Protein AF-A0A520ID93-F1 (afdb_monomer_lite)

pLDDT: mean 82.78, std 15.01, range [43.03, 97.5]

Secondary structure (DSSP, 8-state):
--PPP----PPPPHHHHHHHHHT-SS--EEE-TTS-EEEE-HHHHHHHT-S----

Foldseek 3Di:
DDDPDDDPPPDQDPVNVLVVLQPDCDKDFDADPVGHTPDIHPNNCVVVVHDGDDD

Sequence (55 aa):
MTKPAKKPLHAPTLHHLEQLMDGLLEGVILMDPTGIILSANPAALKMHGVATLED

Radius of gyration: 16.83 Å; chains: 1; bounding box: 33×51×24 Å

Structure (mmCIF, N/CA/C/O backbone):
data_AF-A0A520ID93-F1
#
_entry.id   AF-A0A520ID93-F1
#
loop_
_atom_site.group_PDB
_atom_site.id
_atom_site.type_symbol
_atom_site.label_atom_id
_atom_site.label_alt_id
_atom_site.label_comp_id
_atom_site.label_asym_id
_atom_site.label_entity_id
_atom_site.label_seq_id
_atom_site.pdbx_PDB_ins_code
_atom_site.Cartn_x
_atom_site.Cartn_y
_atom_site.Cartn_z
_atom_site.occupancy
_atom_site.B_iso_or_equiv
_atom_site.auth_seq_id
_atom_site.auth_comp_id
_atom_site.auth_asym_id
_atom_site.auth_atom_id
_atom_site.pdbx_PDB_model_num
ATOM 1 N N . MET A 1 1 ? 22.270 40.676 14.894 1.00 45.00 1 MET A N 1
ATOM 2 C CA . MET A 1 1 ? 21.930 39.250 15.098 1.00 45.00 1 MET A CA 1
ATOM 3 C C . MET A 1 1 ? 20.503 39.032 14.612 1.00 45.00 1 MET A C 1
ATOM 5 O O . MET A 1 1 ? 19.582 39.431 15.306 1.00 45.00 1 MET A O 1
ATOM 9 N N . THR A 1 2 ? 20.292 38.461 13.428 1.00 43.03 2 THR A N 1
ATOM 10 C CA . THR A 1 2 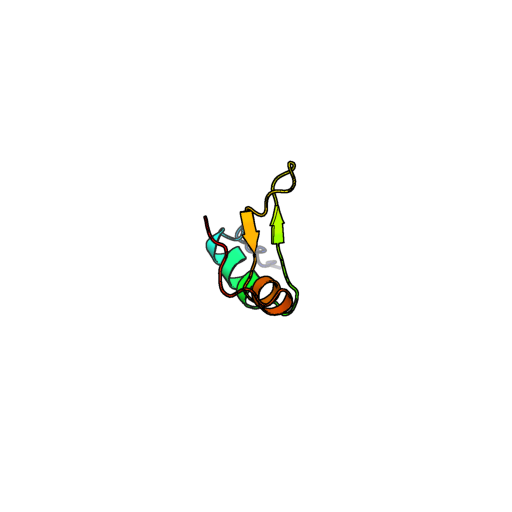? 18.951 38.072 12.957 1.00 43.03 2 THR A CA 1
ATOM 11 C C . THR A 1 2 ? 18.980 36.584 12.638 1.00 43.03 2 THR A C 1
ATOM 13 O O . THR A 1 2 ? 19.542 36.134 11.647 1.00 43.03 2 THR A O 1
ATOM 16 N N . LYS A 1 3 ? 18.444 35.797 13.570 1.00 53.66 3 LYS A N 1
ATOM 17 C CA . LYS A 1 3 ? 18.260 34.351 13.441 1.00 53.66 3 LYS A CA 1
ATOM 18 C C . LYS A 1 3 ? 17.199 34.118 12.352 1.00 53.66 3 LYS A C 1
ATOM 20 O O . LYS A 1 3 ? 16.122 34.701 12.483 1.00 53.66 3 LYS A O 1
ATOM 25 N N . PRO A 1 4 ? 17.447 33.328 11.292 1.00 54.03 4 PRO A N 1
ATOM 26 C CA . PRO A 1 4 ? 16.416 33.075 10.296 1.00 54.03 4 PRO A CA 1
ATOM 27 C C . PRO A 1 4 ? 15.286 32.279 10.957 1.00 54.03 4 PRO A C 1
ATOM 29 O O . PRO A 1 4 ? 15.528 31.305 11.678 1.00 54.03 4 PRO A O 1
ATOM 32 N N . ALA A 1 5 ? 14.052 32.737 10.756 1.00 59.03 5 ALA A N 1
ATOM 33 C CA . ALA A 1 5 ? 12.861 32.044 11.213 1.00 59.03 5 ALA A CA 1
ATOM 34 C C . ALA A 1 5 ? 12.837 30.644 10.581 1.00 59.03 5 ALA A C 1
ATOM 36 O O . ALA A 1 5 ? 12.887 30.504 9.359 1.00 59.03 5 ALA A O 1
ATOM 37 N N . LYS A 1 6 ? 12.806 29.602 11.419 1.00 58.78 6 LYS A N 1
ATOM 38 C CA . LYS A 1 6 ? 12.644 28.220 10.963 1.00 58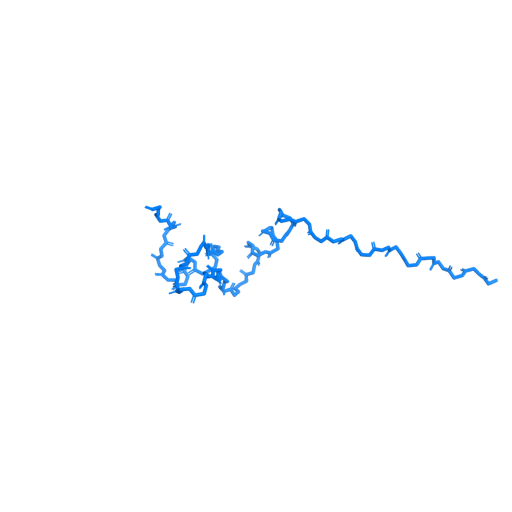.78 6 LYS A CA 1
ATOM 39 C C . LYS A 1 6 ? 11.296 28.130 10.248 1.00 58.78 6 LYS A C 1
ATOM 41 O O . LYS A 1 6 ? 10.258 28.255 10.891 1.00 58.78 6 LYS A O 1
ATOM 46 N N . LYS A 1 7 ? 11.326 27.966 8.923 1.00 60.06 7 LYS A N 1
ATOM 47 C CA . LYS A 1 7 ? 10.142 27.701 8.102 1.00 60.06 7 LYS A CA 1
ATOM 48 C C . LYS A 1 7 ? 9.386 26.518 8.731 1.00 60.06 7 LYS A C 1
ATOM 50 O O . LYS A 1 7 ? 10.038 25.510 9.014 1.00 60.06 7 LYS A O 1
ATOM 55 N N . PRO A 1 8 ? 8.075 26.626 9.008 1.00 58.53 8 PRO A N 1
ATOM 56 C CA . PRO A 1 8 ? 7.325 25.495 9.531 1.00 58.53 8 PRO A CA 1
ATOM 57 C C . PRO A 1 8 ? 7.428 24.352 8.518 1.00 58.53 8 PRO A C 1
ATOM 59 O O . PRO A 1 8 ? 7.217 24.560 7.322 1.00 58.53 8 PRO A O 1
ATOM 62 N N . LEU A 1 9 ? 7.827 23.171 8.991 1.00 62.25 9 LEU A N 1
ATOM 63 C CA . LEU A 1 9 ? 7.789 21.940 8.208 1.00 62.25 9 LEU A CA 1
ATOM 64 C C . LEU A 1 9 ? 6.333 21.764 7.763 1.00 62.25 9 LEU A C 1
ATOM 66 O O . LEU A 1 9 ? 5.454 21.595 8.607 1.00 62.25 9 LEU A O 1
ATOM 70 N N . HIS A 1 10 ? 6.062 21.921 6.467 1.00 65.31 10 HIS A N 1
ATOM 71 C CA . HIS A 1 10 ? 4.729 21.701 5.916 1.00 65.31 10 HIS A CA 1
ATOM 72 C C . HIS A 1 10 ? 4.288 20.286 6.303 1.00 65.31 10 HIS A C 1
ATOM 74 O O . HIS A 1 10 ? 5.044 19.339 6.088 1.00 65.31 10 HIS A O 1
ATOM 80 N N . ALA A 1 11 ? 3.101 20.145 6.898 1.00 66.31 11 ALA A N 1
ATOM 81 C CA . ALA A 1 11 ? 2.525 18.826 7.113 1.00 66.31 11 ALA A CA 1
ATOM 82 C C . ALA A 1 11 ? 2.463 18.109 5.749 1.00 66.31 11 ALA A C 1
ATOM 84 O O . ALA A 1 11 ? 2.000 18.723 4.781 1.00 66.31 11 ALA A O 1
ATOM 85 N N . PRO A 1 12 ? 2.975 16.872 5.637 1.00 65.06 12 PRO A N 1
ATOM 86 C CA . PRO A 1 12 ? 2.930 16.141 4.382 1.00 65.06 12 PRO A CA 1
ATOM 87 C C . PRO A 1 12 ? 1.466 15.953 3.974 1.00 65.06 12 PRO A C 1
ATOM 89 O O . PRO A 1 12 ? 0.625 15.571 4.787 1.00 65.06 12 PRO A O 1
ATOM 92 N N . THR A 1 13 ? 1.148 16.264 2.719 1.00 82.94 13 THR A N 1
ATOM 93 C CA . THR A 1 13 ? -0.145 15.895 2.135 1.00 82.94 13 THR A CA 1
ATOM 94 C C . THR A 1 13 ? -0.194 14.376 1.960 1.00 82.94 13 THR A C 1
ATOM 96 O O . THR A 1 13 ? 0.857 13.741 1.865 1.00 82.94 13 THR A O 1
ATOM 99 N N . LEU A 1 14 ? -1.392 13.782 1.885 1.00 80.69 14 LEU A N 1
ATOM 100 C CA . LEU A 1 14 ? -1.530 12.340 1.617 1.00 80.69 14 LEU A CA 1
ATOM 101 C C . LEU A 1 14 ? -0.771 11.930 0.352 1.00 80.69 14 LEU A C 1
ATOM 103 O O . LEU A 1 14 ? 0.017 10.996 0.391 1.00 80.69 14 LEU A O 1
ATOM 107 N N . HIS A 1 15 ? -0.888 12.730 -0.708 1.00 80.44 15 HIS A N 1
ATOM 108 C CA . HIS A 1 15 ? -0.137 12.519 -1.939 1.00 80.44 15 HIS A CA 1
ATOM 109 C C . HIS A 1 15 ? 1.3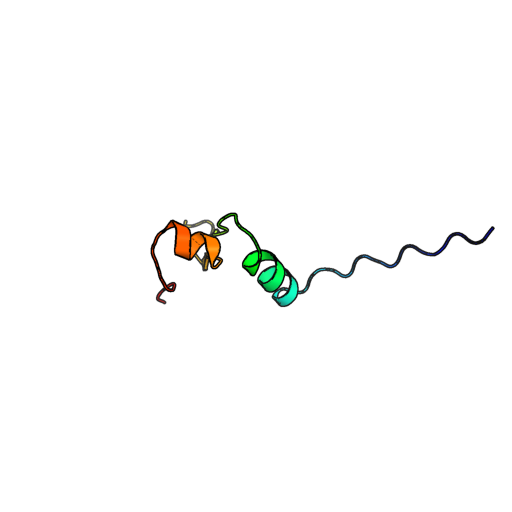84 12.526 -1.728 1.00 80.44 15 HIS A C 1
ATOM 111 O O . HIS A 1 15 ? 2.099 11.699 -2.280 1.00 80.44 15 HIS A O 1
ATOM 117 N N . HIS A 1 16 ? 1.903 13.443 -0.907 1.00 82.38 16 HIS A N 1
ATOM 118 C CA . HIS A 1 16 ? 3.335 13.470 -0.630 1.00 82.38 16 HIS A CA 1
ATOM 119 C C . HIS A 1 16 ? 3.785 12.231 0.152 1.00 82.38 16 HIS A C 1
ATOM 121 O O . HIS A 1 16 ? 4.863 11.703 -0.103 1.00 82.38 16 HIS A O 1
ATOM 127 N N . LEU A 1 17 ? 2.957 11.755 1.083 1.00 83.31 17 LEU A N 1
ATOM 128 C CA . LEU A 1 17 ? 3.218 10.518 1.810 1.00 83.31 17 LEU A CA 1
ATOM 129 C C . LEU A 1 17 ? 3.204 9.300 0.873 1.00 83.31 17 LEU A C 1
ATOM 131 O O . LEU A 1 17 ? 4.119 8.487 0.953 1.00 83.31 17 LEU A O 1
ATOM 135 N N . GLU A 1 18 ? 2.241 9.214 -0.047 1.00 83.81 18 GLU A N 1
ATOM 136 C CA . GLU A 1 18 ? 2.177 8.172 -1.085 1.00 83.81 18 GLU A CA 1
ATOM 137 C C . GLU A 1 18 ? 3.456 8.150 -1.928 1.00 83.81 18 GLU A C 1
ATOM 139 O O . GLU A 1 18 ? 4.112 7.117 -2.033 1.00 83.81 18 GLU A O 1
ATOM 144 N N . GLN A 1 19 ? 3.888 9.311 -2.435 1.00 87.00 19 GLN A N 1
ATOM 145 C CA . GLN A 1 19 ? 5.112 9.414 -3.237 1.00 87.00 19 GLN A CA 1
ATOM 146 C C . GLN A 1 19 ? 6.366 8.973 -2.471 1.00 87.00 19 GLN A C 1
ATOM 148 O O . GLN A 1 19 ? 7.272 8.377 -3.053 1.00 87.00 19 GLN A O 1
ATOM 153 N N . LEU A 1 20 ? 6.443 9.282 -1.174 1.00 87.62 20 LEU A N 1
ATOM 154 C CA . LEU A 1 20 ? 7.544 8.818 -0.331 1.00 87.62 20 LEU A CA 1
ATOM 155 C C . LEU A 1 20 ? 7.497 7.298 -0.155 1.00 87.62 20 LEU A C 1
ATOM 157 O O . LEU A 1 20 ? 8.538 6.652 -0.241 1.00 87.62 20 LEU A O 1
ATOM 161 N N . MET A 1 21 ? 6.309 6.732 0.065 1.00 87.50 21 MET A N 1
ATOM 162 C CA . MET A 1 21 ? 6.110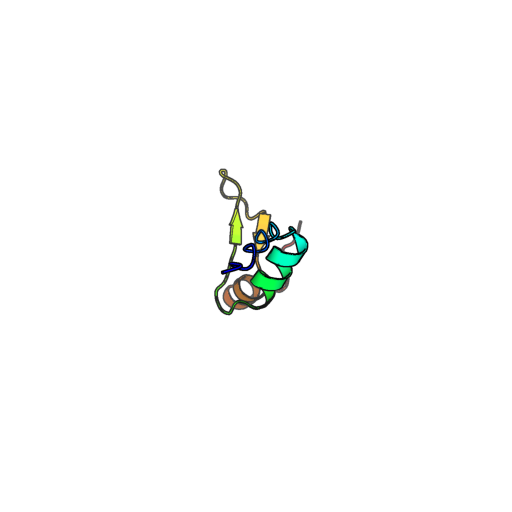 5.293 0.249 1.00 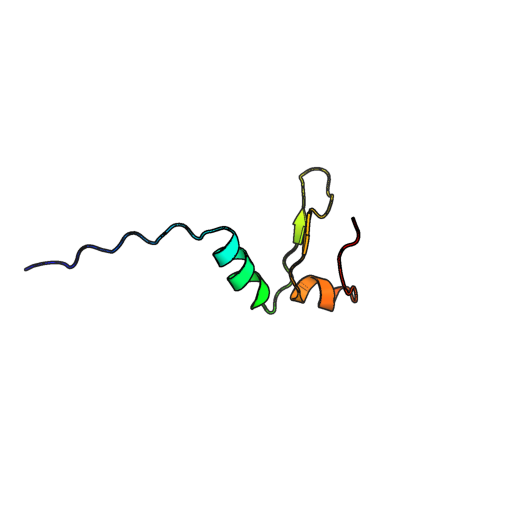87.50 21 MET A CA 1
ATOM 163 C C . MET A 1 21 ? 6.406 4.482 -1.017 1.00 87.50 21 MET A C 1
ATOM 165 O O . MET A 1 21 ? 6.925 3.370 -0.904 1.00 87.50 21 MET A O 1
ATOM 169 N N . ASP A 1 22 ? 6.135 5.032 -2.200 1.00 85.81 22 ASP A N 1
ATOM 170 C CA . ASP A 1 22 ? 6.432 4.400 -3.493 1.00 85.81 22 ASP A CA 1
ATOM 171 C C . ASP A 1 22 ? 7.935 4.226 -3.744 1.00 85.81 22 ASP A C 1
ATOM 173 O O . ASP A 1 22 ? 8.351 3.302 -4.444 1.00 85.81 22 ASP A O 1
ATOM 177 N N . GLY A 1 23 ? 8.758 5.103 -3.165 1.00 86.75 23 GLY A N 1
ATOM 178 C CA . GLY A 1 23 ? 10.214 5.059 -3.292 1.00 86.75 23 GLY A CA 1
ATOM 179 C C . GLY A 1 23 ? 10.919 4.124 -2.306 1.00 86.75 23 GLY A C 1
ATOM 180 O O . GLY A 1 23 ? 12.138 3.968 -2.400 1.00 86.75 23 GLY A O 1
ATOM 181 N N . LEU A 1 24 ? 10.199 3.534 -1.346 1.00 90.75 24 LEU A N 1
ATOM 182 C CA . LEU A 1 24 ? 10.801 2.684 -0.318 1.00 90.75 24 LEU A CA 1
ATOM 183 C C . LEU A 1 24 ? 11.189 1.311 -0.870 1.00 90.75 24 LEU A C 1
ATOM 185 O O . LEU A 1 24 ? 10.488 0.721 -1.692 1.00 90.75 24 LEU A O 1
ATOM 189 N N . LEU A 1 25 ? 12.307 0.781 -0.367 1.00 89.88 25 LEU A N 1
ATOM 190 C CA . LEU A 1 25 ? 12.682 -0.616 -0.589 1.00 89.88 25 LEU A CA 1
ATOM 191 C C . LEU A 1 25 ? 11.924 -1.543 0.366 1.00 89.88 25 LEU A C 1
ATOM 193 O O . LEU A 1 25 ? 11.662 -2.694 0.018 1.00 89.88 25 LEU A O 1
ATOM 197 N N . GLU A 1 26 ? 11.566 -1.054 1.554 1.00 93.25 26 GLU A N 1
ATOM 198 C CA . GLU A 1 26 ? 10.733 -1.768 2.512 1.00 93.25 26 GLU A CA 1
ATOM 199 C C . GLU A 1 26 ? 9.256 -1.788 2.087 1.00 93.25 26 GLU A C 1
ATOM 201 O O . GLU A 1 26 ? 8.693 -0.799 1.606 1.00 93.25 26 GLU A O 1
ATOM 206 N N . GLY A 1 27 ? 8.608 -2.934 2.308 1.00 93.56 27 GLY A N 1
ATOM 207 C CA . GLY A 1 27 ? 7.171 -3.079 2.116 1.00 93.56 27 GLY A CA 1
ATOM 208 C C . GLY A 1 27 ? 6.387 -2.399 3.236 1.00 93.56 27 GLY A C 1
ATOM 209 O O . GLY A 1 27 ? 6.650 -2.636 4.415 1.00 93.56 27 GLY A O 1
ATOM 210 N N . VAL A 1 28 ? 5.395 -1.589 2.866 1.00 94.31 28 VAL A N 1
ATOM 211 C CA . VAL A 1 28 ? 4.469 -0.940 3.800 1.00 94.31 28 VAL A CA 1
ATOM 212 C C . VAL A 1 28 ? 3.046 -1.373 3.480 1.00 94.31 28 VAL A C 1
ATOM 214 O O . VAL A 1 28 ? 2.610 -1.277 2.333 1.00 94.31 28 VAL A O 1
ATOM 217 N N . ILE A 1 29 ? 2.330 -1.831 4.507 1.00 93.56 29 ILE A N 1
ATOM 218 C CA . ILE A 1 29 ? 0.931 -2.259 4.435 1.00 93.56 29 ILE A CA 1
ATOM 219 C C . ILE A 1 29 ? 0.133 -1.424 5.435 1.00 93.56 29 ILE A C 1
ATOM 221 O O . ILE A 1 29 ? 0.474 -1.379 6.620 1.00 93.56 29 ILE A O 1
ATOM 225 N N . LEU A 1 30 ? -0.928 -0.773 4.966 1.00 91.88 30 LEU A N 1
ATOM 226 C CA . LEU A 1 30 ? -1.927 -0.154 5.827 1.00 91.88 30 LEU A CA 1
ATOM 227 C C . LEU A 1 30 ? -3.032 -1.172 6.089 1.00 91.88 30 LEU A C 1
ATOM 229 O O . LEU A 1 30 ? -3.606 -1.713 5.147 1.00 91.88 30 LEU A O 1
ATOM 233 N N . MET A 1 31 ? -3.345 -1.409 7.358 1.00 95.50 31 MET A N 1
ATOM 234 C CA . MET A 1 31 ? -4.446 -2.280 7.763 1.00 95.50 31 MET A CA 1
ATOM 235 C C . MET A 1 31 ? -5.391 -1.542 8.697 1.00 95.50 31 MET A C 1
ATOM 237 O O . MET A 1 31 ? -4.964 -0.672 9.463 1.00 95.50 31 MET A O 1
ATOM 241 N N . ASP A 1 32 ? -6.666 -1.909 8.658 1.00 95.44 32 ASP A N 1
ATOM 242 C CA . ASP A 1 32 ? -7.604 -1.513 9.697 1.00 95.44 32 ASP A CA 1
ATOM 243 C C . ASP A 1 32 ? -7.408 -2.357 10.979 1.00 95.44 32 ASP A C 1
ATOM 245 O O . ASP A 1 32 ? -6.715 -3.382 10.969 1.00 95.44 32 ASP A O 1
ATOM 249 N N . PRO A 1 33 ? -8.015 -1.963 12.113 1.00 97.44 33 PRO A N 1
ATOM 250 C CA . PRO A 1 33 ? -7.911 -2.720 13.362 1.00 97.44 33 PRO A CA 1
ATOM 251 C C . PRO A 1 33 ? -8.552 -4.115 13.333 1.00 97.44 33 PRO A C 1
ATOM 253 O O . PRO A 1 33 ? -8.329 -4.898 14.254 1.00 97.44 33 PRO A O 1
ATOM 256 N N . THR A 1 34 ? -9.367 -4.424 12.322 1.00 97.50 34 THR A N 1
ATOM 257 C CA . THR A 1 34 ? -9.958 -5.755 12.121 1.00 97.50 34 THR A CA 1
ATOM 258 C C . THR A 1 34 ? -9.014 -6.697 11.369 1.00 97.50 34 THR A C 1
ATOM 260 O O . THR A 1 34 ? -9.253 -7.903 11.334 1.00 97.50 34 THR A O 1
ATOM 263 N N . GLY A 1 35 ? -7.905 -6.166 10.842 1.00 94.69 35 GLY A N 1
ATOM 264 C CA . GLY A 1 35 ? -6.875 -6.904 10.116 1.00 94.69 35 GLY A CA 1
ATOM 265 C C . GLY A 1 35 ? -7.050 -6.885 8.599 1.00 94.69 35 GLY A C 1
ATOM 266 O O . GLY A 1 35 ? -6.333 -7.607 7.910 1.00 94.69 35 GLY A O 1
ATOM 267 N N . ILE A 1 36 ? -7.976 -6.083 8.064 1.00 94.31 36 ILE A N 1
ATOM 268 C CA . ILE A 1 36 ? -8.159 -5.945 6.616 1.00 94.31 36 ILE A CA 1
ATOM 269 C C . ILE A 1 36 ? -7.094 -5.008 6.058 1.00 94.31 36 ILE A C 1
ATOM 271 O O . ILE A 1 36 ? -6.882 -3.912 6.579 1.00 94.31 36 ILE A O 1
ATOM 275 N N . ILE A 1 37 ? -6.431 -5.435 4.982 1.00 93.69 37 ILE A N 1
ATOM 276 C CA . ILE A 1 37 ? -5.470 -4.603 4.261 1.00 93.69 37 ILE A CA 1
ATOM 277 C C . ILE A 1 37 ? -6.235 -3.538 3.476 1.00 93.69 37 ILE A C 1
ATOM 279 O O . ILE A 1 37 ? -7.019 -3.856 2.591 1.00 93.69 37 ILE A O 1
ATOM 283 N N . LEU A 1 38 ? -5.971 -2.275 3.798 1.00 91.56 38 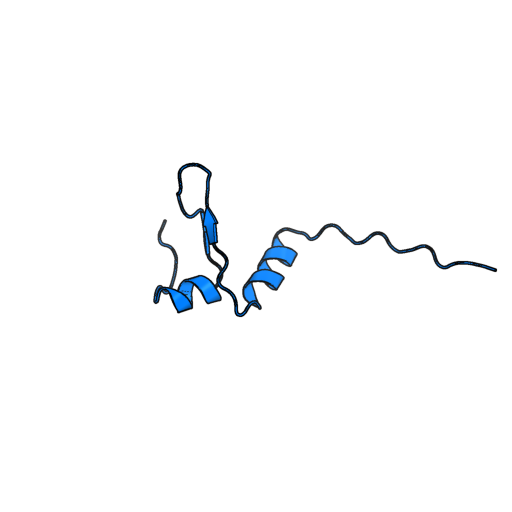LEU A N 1
ATOM 284 C CA . LEU A 1 38 ? -6.530 -1.111 3.116 1.00 91.56 38 LEU A CA 1
ATOM 285 C C . LEU A 1 38 ? -5.643 -0.649 1.953 1.00 91.56 38 LEU A C 1
ATOM 287 O O . LEU A 1 38 ? -6.146 -0.118 0.970 1.00 91.56 38 LEU A O 1
ATOM 291 N N . SER A 1 39 ? -4.321 -0.809 2.067 1.00 91.25 39 SER A N 1
ATOM 292 C CA . SER A 1 39 ? -3.383 -0.516 0.979 1.00 91.25 39 SER A CA 1
ATOM 293 C C . SER A 1 39 ? -2.031 -1.198 1.180 1.00 91.25 39 SER A C 1
ATOM 295 O O . SER A 1 39 ? -1.656 -1.572 2.294 1.00 91.25 39 SER A O 1
ATOM 297 N N . ALA A 1 40 ? -1.277 -1.336 0.091 1.00 93.50 40 ALA A N 1
ATOM 298 C CA . ALA A 1 40 ? 0.097 -1.817 0.099 1.00 93.50 40 ALA A CA 1
ATOM 299 C C . ALA A 1 40 ? 0.920 -1.030 -0.927 1.00 93.50 40 ALA A C 1
ATOM 301 O O . ALA A 1 40 ? 0.473 -0.825 -2.055 1.00 93.50 40 ALA A O 1
ATOM 302 N N . ASN A 1 41 ? 2.118 -0.586 -0.540 1.00 93.81 41 ASN A N 1
ATOM 303 C CA . ASN A 1 41 ? 3.021 0.093 -1.470 1.00 93.81 41 ASN A CA 1
ATOM 304 C C . ASN A 1 41 ? 3.605 -0.899 -2.506 1.00 93.81 41 ASN A C 1
ATOM 306 O O . ASN A 1 41 ? 3.564 -2.119 -2.301 1.00 93.81 41 ASN A O 1
ATOM 310 N N . PRO A 1 42 ? 4.216 -0.413 -3.601 1.00 95.12 42 PRO A N 1
ATOM 311 C CA . PRO A 1 42 ? 4.772 -1.275 -4.645 1.00 95.12 42 PRO A CA 1
ATOM 312 C C . PRO A 1 42 ? 5.795 -2.305 -4.140 1.00 95.12 42 PRO A C 1
ATOM 314 O O . PRO A 1 42 ? 5.830 -3.438 -4.626 1.00 95.12 42 PRO A O 1
ATOM 317 N N . ALA A 1 43 ? 6.615 -1.945 -3.146 1.00 95.38 43 ALA A N 1
ATOM 318 C CA . ALA A 1 43 ? 7.574 -2.867 -2.543 1.00 95.38 43 ALA A CA 1
ATOM 319 C C . ALA A 1 43 ? 6.875 -4.047 -1.850 1.00 95.38 43 ALA A C 1
ATOM 321 O O . ALA A 1 43 ? 7.261 -5.195 -2.073 1.00 95.38 43 ALA A O 1
ATOM 322 N N . ALA A 1 44 ? 5.812 -3.792 -1.080 1.00 95.62 44 ALA A N 1
ATOM 323 C CA . ALA A 1 44 ? 5.025 -4.836 -0.427 1.00 95.62 44 ALA A CA 1
ATOM 324 C C . ALA A 1 44 ? 4.356 -5.769 -1.446 1.00 95.62 44 ALA A C 1
ATOM 326 O O . ALA A 1 44 ? 4.416 -6.988 -1.273 1.00 95.62 44 ALA A O 1
ATOM 327 N N . LEU A 1 45 ? 3.789 -5.217 -2.524 1.00 94.62 45 LEU A N 1
ATOM 328 C CA . LEU A 1 45 ? 3.193 -6.005 -3.609 1.00 94.62 45 LEU A CA 1
ATOM 329 C C . LEU A 1 45 ? 4.227 -6.947 -4.243 1.00 94.62 45 LEU A C 1
ATOM 331 O O . LEU A 1 45 ? 4.015 -8.158 -4.329 1.00 94.62 45 LEU A O 1
ATOM 335 N N . LYS A 1 46 ? 5.404 -6.410 -4.591 1.00 94.50 46 LYS A N 1
ATOM 336 C CA . LYS A 1 46 ? 6.511 -7.177 -5.177 1.00 94.50 46 LYS A CA 1
ATOM 337 C C . LYS A 1 46 ? 7.024 -8.275 -4.246 1.00 94.50 46 LYS A C 1
ATOM 339 O O . LYS A 1 46 ? 7.302 -9.375 -4.716 1.00 94.50 46 LYS A O 1
ATOM 344 N N . MET A 1 47 ? 7.152 -7.991 -2.949 1.00 94.56 47 MET A N 1
ATOM 345 C CA . MET A 1 47 ? 7.590 -8.972 -1.947 1.00 94.56 47 MET A CA 1
ATOM 346 C C . MET A 1 47 ? 6.622 -10.151 -1.833 1.00 94.56 47 MET A C 1
ATOM 348 O O . MET A 1 47 ? 7.066 -11.283 -1.660 1.00 94.56 47 MET A O 1
ATOM 352 N N . HIS A 1 48 ? 5.320 -9.892 -1.960 1.00 94.12 48 HIS A N 1
ATOM 353 C CA . HIS A 1 48 ? 4.280 -10.918 -1.876 1.00 94.12 48 HIS A CA 1
ATOM 354 C C . HIS A 1 48 ? 3.933 -11.547 -3.234 1.00 94.12 48 HIS A C 1
ATOM 356 O O . HIS A 1 48 ? 3.124 -12.468 -3.287 1.00 94.12 48 HIS A O 1
ATOM 362 N N . GLY A 1 49 ? 4.550 -11.091 -4.330 1.00 94.81 49 GLY A N 1
ATOM 363 C CA . GLY A 1 49 ? 4.323 -11.633 -5.671 1.00 94.81 49 GLY A CA 1
ATOM 364 C C . GLY A 1 49 ? 2.950 -11.296 -6.260 1.00 94.81 49 GLY A C 1
ATOM 365 O O . GLY A 1 49 ? 2.484 -12.006 -7.148 1.00 94.81 49 GLY A O 1
ATOM 366 N N . VAL A 1 50 ? 2.309 -10.230 -5.779 1.00 93.62 50 VAL A N 1
ATOM 367 C CA . VAL A 1 50 ? 1.001 -9.757 -6.256 1.00 93.62 50 VAL A CA 1
ATOM 368 C C . VAL A 1 50 ? 1.174 -8.498 -7.106 1.00 93.62 50 VAL A C 1
ATOM 370 O O . VAL A 1 50 ? 2.065 -7.690 -6.854 1.00 93.62 50 VAL A O 1
ATOM 373 N N . ALA A 1 51 ? 0.350 -8.339 -8.143 1.00 87.56 51 ALA A N 1
ATOM 374 C CA . ALA A 1 51 ? 0.448 -7.198 -9.057 1.00 87.56 51 ALA A CA 1
ATOM 375 C C . ALA A 1 51 ? -0.350 -5.982 -8.561 1.00 87.56 51 ALA A C 1
ATOM 377 O O . ALA A 1 51 ? 0.107 -4.849 -8.693 1.00 87.56 51 ALA A O 1
ATOM 378 N N . THR A 1 52 ? -1.525 -6.227 -7.983 1.00 86.19 52 THR A N 1
ATOM 379 C CA . THR A 1 52 ? -2.465 -5.220 -7.478 1.00 86.19 52 THR A CA 1
ATOM 380 C C . THR A 1 52 ? -3.255 -5.807 -6.309 1.00 86.19 52 THR A C 1
ATOM 382 O O . THR A 1 52 ? -3.376 -7.029 -6.209 1.00 86.19 52 THR A O 1
ATOM 385 N N . LEU A 1 53 ? -3.804 -4.954 -5.441 1.00 82.94 53 LEU A N 1
ATOM 386 C CA . LEU A 1 53 ? -4.926 -5.364 -4.594 1.00 82.94 53 LEU A CA 1
ATOM 387 C C . LEU A 1 53 ? -6.198 -5.377 -5.449 1.00 82.94 53 LEU A C 1
ATOM 389 O O . LEU A 1 53 ? -6.399 -4.475 -6.262 1.00 82.94 53 LEU A O 1
ATOM 393 N N . GLU A 1 54 ? -7.003 -6.420 -5.294 1.00 78.81 54 GLU A N 1
ATOM 394 C CA . GLU A 1 54 ? -8.370 -6.481 -5.814 1.00 78.81 54 GLU A CA 1
ATOM 395 C C . GLU A 1 54 ? -9.323 -5.915 -4.746 1.00 78.81 54 GLU A C 1
ATOM 397 O O . GLU A 1 54 ? -9.032 -6.048 -3.553 1.00 78.81 54 GLU A O 1
ATOM 402 N N . ASP A 1 55 ? -10.411 -5.269 -5.181 1.00 60.03 55 ASP A N 1
ATOM 403 C CA . ASP A 1 55 ? -11.460 -4.710 -4.307 1.00 60.03 55 ASP A CA 1
ATOM 404 C C . ASP A 1 55 ? -12.406 -5.791 -3.751 1.00 60.03 55 ASP A C 1
ATOM 406 O O . ASP A 1 55 ? -12.804 -6.698 -4.525 1.00 60.03 55 ASP A O 1
#